Protein AF-A0A3D4AZN1-F1 (afdb_monomer_lite)

Sequence (177 aa):
ICRWIVLTVIGLLGLFISPGYGQDQLSIQGFFPDEVEQQFQWEEKFRMSPHPDSLRTFMRWITEEPHHAGGPGSKKVAEYILAKFRTWGLDANIETFEALMPMPLERSVELIAPEAYTAILKEPAILEDKDSSDEGQLPTFNAYSADGDVTGQLVYVNYGVPGDYDILDELGIDVAG

Structure (mmCIF, N/CA/C/O backbone):
data_AF-A0A3D4AZN1-F1
#
_entry.id   AF-A0A3D4AZN1-F1
#
loop_
_atom_site.group_PDB
_atom_site.id
_atom_site.type_symbol
_atom_site.label_atom_id
_atom_site.label_alt_id
_atom_site.label_comp_id
_atom_site.label_asym_id
_atom_site.label_entity_id
_atom_site.label_seq_id
_atom_site.pdbx_PDB_ins_code
_atom_site.Cartn_x
_atom_site.Cartn_y
_atom_site.Cartn_z
_atom_site.occupancy
_atom_site.B_iso_or_equiv
_atom_site.auth_seq_id
_atom_site.auth_comp_id
_atom_site.auth_asym_id
_atom_site.auth_atom_id
_atom_site.pdbx_PDB_model_num
ATOM 1 N N . ILE A 1 1 ? 85.477 -24.220 -64.622 1.00 42.09 1 ILE A N 1
ATOM 2 C CA . ILE A 1 1 ? 85.639 -23.136 -63.617 1.00 42.09 1 ILE A CA 1
ATOM 3 C C . ILE A 1 1 ? 84.255 -22.498 -63.500 1.00 42.09 1 ILE A C 1
ATOM 5 O O . ILE A 1 1 ? 83.840 -21.955 -64.506 1.00 42.09 1 ILE A O 1
ATOM 9 N N . CYS A 1 2 ? 83.389 -22.638 -62.490 1.00 39.09 2 CYS A N 1
ATOM 10 C CA . CYS A 1 2 ? 83.364 -23.086 -61.080 1.00 39.09 2 CYS A CA 1
ATOM 11 C C . CYS A 1 2 ? 82.125 -24.014 -60.889 1.00 39.09 2 CYS A C 1
ATOM 13 O O . CYS A 1 2 ? 81.158 -23.827 -61.616 1.00 39.09 2 CYS A O 1
ATOM 15 N N . ARG A 1 3 ? 82.115 -25.119 -60.109 1.00 38.81 3 ARG A N 1
ATOM 16 C CA . ARG A 1 3 ? 81.955 -25.257 -58.623 1.00 38.81 3 ARG A CA 1
ATOM 17 C C . ARG A 1 3 ? 80.782 -24.385 -58.115 1.00 38.81 3 ARG A C 1
ATOM 19 O O . ARG A 1 3 ? 80.815 -23.198 -58.395 1.00 38.81 3 ARG A O 1
ATOM 26 N N . TRP A 1 4 ? 79.701 -24.865 -57.482 1.00 40.16 4 TRP A N 1
ATOM 27 C CA . TRP A 1 4 ? 79.522 -25.568 -56.186 1.00 40.16 4 TRP A CA 1
ATOM 28 C C . TRP A 1 4 ? 78.118 -26.259 -56.162 1.00 40.16 4 TRP A C 1
ATOM 30 O O . TRP A 1 4 ? 77.189 -25.700 -56.729 1.00 40.16 4 TRP A O 1
ATOM 40 N N . ILE A 1 5 ? 77.948 -27.537 -55.762 1.00 44.06 5 ILE A N 1
ATOM 41 C CA . ILE A 1 5 ? 77.534 -28.054 -54.419 1.00 44.06 5 ILE A CA 1
ATOM 42 C C . ILE A 1 5 ? 76.227 -27.382 -53.924 1.00 44.06 5 ILE A C 1
ATOM 44 O O . ILE A 1 5 ? 76.224 -26.175 -53.741 1.00 44.06 5 ILE A O 1
ATOM 48 N N . VAL A 1 6 ? 75.079 -28.066 -53.778 1.00 40.31 6 VAL A N 1
ATOM 49 C CA . VAL A 1 6 ? 74.684 -28.906 -52.620 1.00 40.31 6 VAL A CA 1
ATOM 50 C C . VAL A 1 6 ? 73.585 -29.912 -53.024 1.00 40.31 6 VAL A C 1
ATOM 52 O O . VAL A 1 6 ? 72.571 -29.539 -53.608 1.00 40.31 6 VAL A O 1
ATOM 55 N N . LEU A 1 7 ? 73.786 -31.185 -52.655 1.00 43.00 7 LEU A N 1
ATOM 56 C CA . LEU A 1 7 ? 72.753 -32.220 -52.540 1.00 43.00 7 LEU A CA 1
ATOM 57 C C . LEU A 1 7 ? 71.879 -31.963 -51.309 1.00 43.00 7 LEU A C 1
ATOM 59 O O . LEU A 1 7 ? 72.429 -31.842 -50.216 1.00 43.00 7 LEU A O 1
ATOM 63 N N . THR A 1 8 ? 70.554 -32.076 -51.423 1.00 39.62 8 THR A N 1
ATOM 64 C CA . THR A 1 8 ? 69.744 -32.693 -50.354 1.00 39.62 8 THR A CA 1
ATOM 65 C C . THR A 1 8 ? 68.435 -33.248 -50.925 1.00 39.62 8 THR A C 1
ATOM 67 O O . THR A 1 8 ? 67.497 -32.510 -51.200 1.00 39.62 8 THR A O 1
ATOM 70 N N . VAL A 1 9 ? 68.377 -34.570 -51.105 1.00 43.28 9 VAL A N 1
ATOM 71 C CA . VAL A 1 9 ? 67.135 -35.339 -51.265 1.00 43.28 9 VAL A CA 1
ATOM 72 C C . VAL A 1 9 ? 67.135 -36.375 -50.152 1.00 43.28 9 VAL A C 1
ATOM 74 O O . VAL A 1 9 ? 67.837 -37.373 -50.260 1.00 43.28 9 VAL A O 1
ATOM 77 N N . ILE A 1 10 ? 66.363 -36.127 -49.096 1.00 48.47 10 ILE A N 1
ATOM 78 C CA . ILE A 1 10 ? 65.747 -37.164 -48.261 1.00 48.47 10 ILE A CA 1
ATOM 79 C C . ILE A 1 10 ? 64.364 -36.626 -47.904 1.00 48.47 10 ILE A C 1
ATOM 81 O O . ILE A 1 10 ? 64.231 -35.685 -47.127 1.00 48.47 10 ILE A O 1
ATOM 85 N N . GLY A 1 11 ? 63.339 -37.192 -48.537 1.00 43.09 11 GLY A N 1
ATOM 86 C CA . GLY A 1 11 ? 61.965 -37.033 -48.093 1.00 43.09 11 GLY A CA 1
ATOM 87 C C . GLY A 1 11 ? 61.701 -37.918 -46.882 1.00 43.09 11 GLY A C 1
ATOM 88 O O . GLY A 1 11 ? 62.231 -39.023 -46.806 1.00 43.09 11 GLY A O 1
ATOM 89 N N . LEU A 1 12 ? 60.848 -37.456 -45.970 1.00 40.59 12 LEU A N 1
ATOM 90 C CA . LEU A 1 12 ? 60.043 -38.345 -45.142 1.00 40.59 12 LEU A CA 1
ATOM 91 C C . LEU A 1 12 ? 58.866 -37.581 -44.522 1.00 40.59 12 LEU A C 1
ATOM 93 O O . LEU A 1 12 ? 59.048 -36.662 -43.734 1.00 40.59 12 LEU A O 1
ATOM 97 N N . LEU A 1 13 ? 57.676 -38.025 -44.932 1.00 46.09 13 LEU A N 1
ATOM 98 C CA . LEU A 1 13 ? 56.361 -37.881 -44.310 1.00 46.09 13 LEU A CA 1
ATOM 99 C C . LEU A 1 13 ? 55.851 -36.462 -44.003 1.00 46.09 13 LEU A C 1
ATOM 101 O O . LEU A 1 13 ? 56.079 -35.889 -42.942 1.00 46.09 13 LEU A O 1
ATOM 105 N N . GLY A 1 14 ? 54.996 -35.976 -44.907 1.00 45.28 14 GLY A N 1
ATOM 106 C CA . GLY A 1 14 ? 53.984 -34.987 -44.568 1.00 45.28 14 GLY A CA 1
ATOM 107 C C . GLY A 1 14 ? 53.029 -35.559 -43.523 1.00 45.28 14 GLY A C 1
ATOM 108 O O . GLY A 1 14 ? 52.178 -36.391 -43.835 1.00 45.28 14 GLY A O 1
ATOM 109 N N . LEU A 1 15 ? 53.167 -35.092 -42.285 1.00 43.50 15 LEU A N 1
ATOM 110 C CA . LEU A 1 15 ? 52.083 -35.127 -41.318 1.00 43.50 15 LEU A CA 1
ATOM 111 C C . LEU A 1 15 ? 51.095 -34.041 -41.763 1.00 43.50 15 LEU A C 1
ATOM 113 O O . LEU A 1 15 ? 51.264 -32.862 -41.452 1.00 43.50 15 LEU A O 1
ATOM 117 N N . PHE A 1 16 ? 50.089 -34.422 -42.550 1.00 48.03 16 PHE A N 1
ATOM 118 C CA . PHE A 1 16 ? 48.873 -33.625 -42.637 1.00 48.03 16 PHE A CA 1
ATOM 119 C C . PHE A 1 16 ? 48.269 -33.632 -41.234 1.00 48.03 16 PHE A C 1
ATOM 121 O O . PHE A 1 16 ? 47.564 -34.562 -40.849 1.00 48.03 16 PHE A O 1
ATOM 128 N N . ILE A 1 17 ? 48.591 -32.608 -40.447 1.00 48.44 17 ILE A N 1
ATOM 129 C CA . ILE A 1 17 ? 47.754 -32.211 -39.326 1.00 48.44 17 ILE A CA 1
ATOM 130 C C . ILE A 1 17 ? 46.469 -31.739 -39.996 1.00 48.44 17 ILE A C 1
ATOM 132 O O . ILE A 1 17 ? 46.355 -30.586 -40.408 1.00 48.44 17 ILE A O 1
ATOM 136 N N . SER A 1 18 ? 45.525 -32.659 -40.200 1.00 49.22 18 SER A N 1
ATOM 137 C CA . SER A 1 18 ? 44.137 -32.262 -40.358 1.00 49.22 18 SER A CA 1
ATOM 138 C C . SER A 1 18 ? 43.853 -31.356 -39.164 1.00 49.22 18 SER A C 1
ATOM 140 O O . SER A 1 18 ? 44.054 -31.812 -38.032 1.00 49.22 18 SER A O 1
ATOM 142 N N . PRO A 1 19 ? 43.447 -30.087 -39.348 1.00 49.88 19 PRO A N 1
ATOM 143 C CA . PRO A 1 19 ? 42.788 -29.405 -38.256 1.00 49.88 19 PRO A CA 1
ATOM 144 C C . PRO A 1 19 ? 41.618 -30.321 -37.919 1.00 49.88 19 PRO A C 1
ATOM 146 O O . PRO A 1 19 ? 40.735 -30.550 -38.748 1.00 49.88 19 PRO A O 1
ATOM 149 N N . GLY A 1 20 ? 41.688 -30.962 -36.755 1.00 44.22 20 GLY A N 1
ATOM 150 C CA . GLY A 1 20 ? 40.529 -31.595 -36.173 1.00 44.22 20 GLY A CA 1
ATOM 151 C C . GLY A 1 20 ? 39.530 -30.471 -35.988 1.00 44.22 20 GLY A C 1
ATOM 152 O O . GLY A 1 20 ? 39.569 -29.773 -34.982 1.00 44.22 20 GLY A O 1
ATOM 153 N N . TYR A 1 21 ? 38.673 -30.258 -36.983 1.00 47.12 21 TYR A N 1
ATOM 154 C CA . TYR A 1 21 ? 37.442 -29.508 -36.830 1.00 47.12 21 TYR A CA 1
ATOM 155 C C . TYR A 1 21 ? 36.506 -30.379 -35.988 1.00 47.12 21 TYR A C 1
ATOM 157 O O . TYR A 1 21 ? 35.476 -30.851 -36.447 1.00 47.12 21 TYR A O 1
ATOM 165 N N . GLY A 1 22 ? 36.888 -30.608 -34.732 1.00 45.28 22 GLY A N 1
ATOM 166 C CA . GLY A 1 22 ? 35.924 -30.686 -33.654 1.00 45.28 22 GLY A CA 1
ATOM 167 C C . GLY A 1 22 ? 35.542 -29.250 -33.333 1.00 45.28 22 GLY A C 1
ATOM 168 O O . GLY A 1 22 ? 35.973 -28.705 -32.323 1.00 45.28 22 GLY A O 1
ATOM 169 N N . GLN A 1 23 ? 34.815 -28.595 -34.242 1.00 49.00 23 GLN A N 1
ATOM 170 C CA . GLN A 1 23 ? 33.923 -27.534 -33.803 1.00 49.00 23 GLN A CA 1
ATOM 171 C C . GLN A 1 23 ? 32.858 -28.295 -33.028 1.00 49.00 23 GLN A C 1
ATOM 173 O O . GLN A 1 23 ? 31.970 -28.891 -33.632 1.00 49.00 23 GLN A O 1
ATOM 178 N N . ASP A 1 24 ? 33.036 -28.389 -31.713 1.00 54.50 24 ASP A N 1
ATOM 179 C CA . ASP A 1 24 ? 31.929 -28.698 -30.825 1.00 54.50 24 ASP A CA 1
ATOM 180 C C . ASP A 1 24 ? 30.906 -27.609 -31.143 1.00 54.50 24 ASP A C 1
ATOM 182 O O . ASP A 1 24 ? 31.128 -26.433 -30.843 1.00 54.50 24 ASP A O 1
ATOM 186 N N . GLN A 1 25 ? 29.920 -27.953 -31.973 1.00 60.66 25 GLN A N 1
ATOM 187 C CA . GLN A 1 25 ? 28.990 -26.978 -32.506 1.00 60.66 25 GLN A CA 1
ATOM 188 C C . GLN A 1 25 ? 28.215 -26.500 -31.29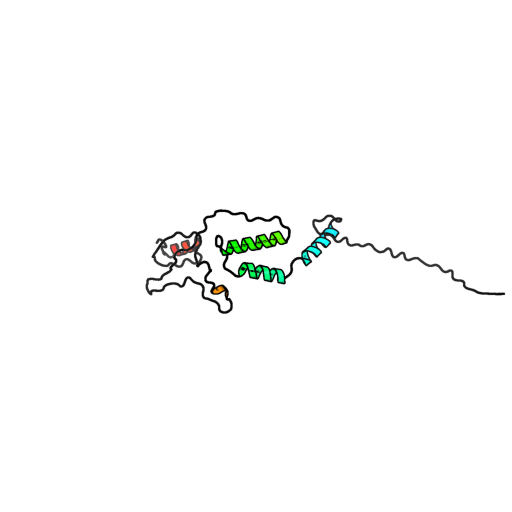6 1.00 60.66 25 GLN A C 1
ATOM 190 O O . GLN A 1 25 ? 27.416 -27.259 -30.748 1.00 60.66 25 GLN A O 1
ATOM 195 N N . LEU A 1 26 ? 28.538 -25.288 -30.830 1.00 67.00 26 LEU A N 1
ATOM 196 C CA . LEU A 1 26 ? 27.853 -24.666 -29.711 1.00 67.00 26 LEU A CA 1
ATOM 197 C C . LEU A 1 26 ? 26.361 -24.838 -29.982 1.00 67.00 26 LEU A C 1
ATOM 199 O O . LEU A 1 26 ? 25.858 -24.414 -31.020 1.00 67.00 26 LEU A O 1
ATOM 203 N N . SER A 1 27 ? 25.689 -25.573 -29.106 1.00 81.50 27 SER A N 1
ATOM 204 C CA . SER A 1 27 ? 24.287 -25.921 -29.269 1.00 81.50 27 SER A CA 1
ATOM 205 C C . SER A 1 27 ? 23.520 -25.271 -28.136 1.00 81.50 27 SER A C 1
ATOM 207 O O . SER A 1 27 ? 23.782 -25.563 -26.967 1.00 81.50 27 SER A O 1
ATOM 209 N N . ILE A 1 28 ? 22.569 -24.408 -28.474 1.00 88.56 28 ILE A N 1
ATOM 210 C CA . ILE A 1 28 ? 21.612 -23.869 -27.512 1.00 88.56 28 ILE A CA 1
ATOM 211 C C . ILE A 1 28 ? 20.352 -24.727 -27.607 1.00 88.56 28 ILE A C 1
ATOM 213 O O . ILE A 1 28 ? 19.824 -24.961 -28.695 1.00 88.56 28 ILE A O 1
ATOM 217 N N . GLN A 1 29 ? 19.872 -25.230 -26.469 1.00 88.50 29 GLN A N 1
ATOM 218 C CA . GLN A 1 29 ? 18.648 -26.024 -26.437 1.00 88.50 29 GLN A CA 1
ATOM 219 C C . GLN A 1 29 ? 17.464 -25.181 -26.935 1.00 88.50 29 GLN A C 1
ATOM 221 O O . GLN A 1 29 ? 17.208 -24.100 -26.412 1.00 88.50 29 GLN A O 1
ATOM 226 N N . GLY A 1 30 ? 16.730 -25.697 -27.923 1.00 90.25 30 GLY A N 1
ATOM 227 C CA . GLY A 1 30 ? 15.564 -25.023 -28.503 1.00 90.25 30 GLY A CA 1
ATOM 228 C C . GLY A 1 30 ? 15.842 -24.175 -29.749 1.00 90.25 30 GLY A C 1
ATOM 229 O O . GLY A 1 30 ? 14.886 -23.633 -30.290 1.00 90.25 30 GLY A O 1
ATOM 230 N N . PHE A 1 31 ? 17.091 -24.104 -30.227 1.00 90.94 31 PHE A N 1
ATOM 231 C CA . PHE A 1 31 ? 17.467 -23.402 -31.463 1.00 90.94 31 PHE A CA 1
ATOM 232 C C . PHE A 1 31 ? 17.985 -24.372 -32.523 1.00 90.94 31 PHE A C 1
ATOM 234 O O . PHE A 1 31 ? 18.632 -25.376 -32.195 1.00 90.94 31 PHE A O 1
ATOM 241 N N . PHE A 1 32 ? 17.725 -24.075 -33.798 1.00 93.19 32 PHE A N 1
ATOM 242 C CA . PHE A 1 32 ? 18.344 -24.821 -34.888 1.00 93.19 32 PHE A CA 1
ATOM 243 C C . PHE A 1 32 ? 19.838 -24.471 -34.998 1.00 93.19 32 PHE A C 1
ATOM 245 O O . PHE A 1 32 ? 20.240 -23.357 -34.654 1.00 93.19 32 PHE A O 1
ATOM 252 N N . PRO A 1 33 ? 20.699 -25.398 -35.464 1.00 90.31 33 PRO A N 1
ATOM 253 C CA . PRO A 1 33 ? 22.146 -25.175 -35.472 1.00 90.31 33 PRO A CA 1
ATOM 254 C C . PRO A 1 33 ? 22.618 -23.959 -36.290 1.00 90.31 33 PRO A C 1
ATOM 256 O O . PRO A 1 33 ? 23.695 -23.432 -36.020 1.00 90.31 33 PRO A O 1
ATOM 259 N N . ASP A 1 34 ? 21.841 -23.519 -37.280 1.00 92.00 34 ASP A N 1
ATOM 260 C CA . ASP A 1 34 ? 22.086 -22.328 -38.101 1.00 92.00 34 ASP A CA 1
ATOM 261 C C . ASP A 1 34 ? 21.637 -21.009 -37.440 1.00 92.00 34 ASP A C 1
ATOM 263 O O . ASP A 1 34 ? 22.069 -19.938 -37.866 1.00 92.00 34 ASP A O 1
ATOM 267 N N . GLU A 1 35 ? 20.850 -21.066 -36.361 1.00 92.81 35 GLU A N 1
ATOM 268 C CA . GLU A 1 35 ? 20.367 -19.898 -35.604 1.00 92.81 35 GLU A CA 1
ATOM 269 C C . GLU A 1 35 ? 21.255 -19.556 -34.397 1.00 92.81 35 GLU A C 1
ATOM 271 O O . GLU A 1 35 ? 21.228 -18.428 -33.899 1.00 92.81 35 GLU A O 1
ATOM 276 N N . VAL A 1 36 ? 22.060 -20.514 -33.924 1.00 92.94 36 VAL A N 1
ATOM 277 C CA . VAL A 1 36 ? 22.803 -20.394 -32.657 1.00 92.94 36 VAL A CA 1
ATOM 278 C C . VAL A 1 36 ? 23.750 -19.190 -32.634 1.00 92.94 36 VAL A C 1
ATOM 280 O O . VAL A 1 36 ? 23.812 -18.466 -31.642 1.00 92.94 36 VAL A O 1
ATOM 283 N N . GLU A 1 37 ? 24.465 -18.931 -33.728 1.00 91.62 37 GLU A N 1
ATOM 284 C CA . GLU A 1 37 ? 25.389 -17.794 -33.808 1.00 91.62 37 GLU A CA 1
ATOM 285 C C . GLU A 1 37 ? 24.646 -16.455 -33.682 1.00 91.62 37 GLU A C 1
ATOM 287 O O . GLU A 1 37 ? 25.057 -15.564 -32.937 1.00 91.62 37 GLU A O 1
ATOM 292 N N . GLN A 1 38 ? 23.505 -16.320 -34.364 1.00 93.31 38 GLN A N 1
ATOM 293 C CA . GLN A 1 38 ? 22.676 -15.122 -34.260 1.00 93.31 38 GLN A CA 1
ATOM 294 C C . GLN A 1 38 ? 22.112 -14.959 -32.843 1.00 93.31 38 GLN A C 1
ATOM 296 O O . GLN A 1 38 ? 22.067 -13.837 -32.331 1.00 93.31 38 GLN A O 1
ATOM 301 N N . GLN A 1 39 ? 21.720 -16.059 -32.199 1.00 94.88 39 GLN A N 1
ATOM 302 C CA . GLN A 1 39 ? 21.235 -16.044 -30.825 1.00 94.88 39 GLN A CA 1
ATOM 303 C C . GLN A 1 39 ? 22.306 -15.527 -29.854 1.00 94.88 39 GLN A C 1
ATOM 305 O O . GLN A 1 39 ? 22.027 -14.603 -29.091 1.00 94.88 39 GLN A O 1
ATOM 310 N N . PHE A 1 40 ? 23.548 -16.016 -29.929 1.00 92.69 40 PHE A N 1
ATOM 311 C CA . PHE A 1 40 ? 24.632 -15.503 -29.080 1.00 92.69 40 PHE A CA 1
ATOM 312 C C . PHE A 1 40 ? 24.907 -14.014 -29.300 1.00 92.69 40 PHE A C 1
ATOM 314 O O . PHE A 1 40 ? 25.129 -13.271 -28.342 1.00 92.69 40 PHE A O 1
ATOM 321 N N . GLN A 1 41 ? 24.851 -13.547 -30.548 1.00 93.94 41 GLN A N 1
ATOM 322 C CA . GLN A 1 41 ? 25.015 -12.124 -30.850 1.00 93.94 41 GLN A CA 1
ATOM 323 C C . GLN A 1 41 ? 23.904 -11.269 -30.229 1.00 93.94 41 GLN A C 1
ATOM 325 O O . GLN A 1 41 ? 24.170 -10.153 -29.774 1.00 93.94 41 GLN A O 1
ATOM 330 N N . TRP A 1 42 ? 22.664 -11.763 -30.206 1.00 94.94 42 TRP A N 1
ATOM 331 C CA . TRP A 1 42 ? 21.558 -11.083 -29.532 1.00 94.94 42 TRP A CA 1
ATOM 332 C C . TRP A 1 42 ? 21.694 -11.109 -28.015 1.00 94.94 42 TRP A C 1
ATOM 334 O O . TRP A 1 42 ? 21.488 -10.073 -27.385 1.00 94.94 42 TRP A O 1
ATOM 344 N N . GLU A 1 43 ? 22.083 -12.241 -27.435 1.00 93.81 43 GLU A N 1
ATOM 345 C CA . GLU A 1 43 ? 22.317 -12.361 -25.995 1.00 93.81 43 GLU A CA 1
ATOM 346 C C . GLU A 1 43 ? 23.405 -11.404 -25.515 1.00 93.81 43 GLU A C 1
ATOM 348 O O . GLU A 1 43 ? 23.219 -10.726 -24.505 1.00 93.81 43 GLU A O 1
ATOM 353 N N . GLU A 1 44 ? 24.508 -11.287 -26.256 1.00 94.44 44 GLU A N 1
ATOM 354 C CA . GLU A 1 44 ? 25.591 -10.369 -25.905 1.00 94.44 44 GLU A CA 1
ATOM 355 C C . GLU A 1 44 ? 25.135 -8.907 -25.999 1.00 94.44 44 GLU A C 1
ATOM 357 O O . GLU A 1 44 ? 25.348 -8.124 -25.071 1.00 94.44 44 GLU A O 1
ATOM 362 N N . LYS A 1 45 ? 24.411 -8.539 -27.066 1.00 94.12 45 LYS A N 1
ATOM 363 C CA . LYS A 1 45 ? 23.804 -7.201 -27.188 1.00 94.12 45 LYS A CA 1
ATOM 364 C C . LYS A 1 45 ? 22.840 -6.904 -26.041 1.00 94.12 45 LYS A C 1
ATOM 366 O O . LYS A 1 45 ? 22.878 -5.809 -25.482 1.00 94.12 45 LYS A O 1
ATOM 371 N N . PHE A 1 46 ? 21.986 -7.861 -25.686 1.00 93.94 46 PHE A N 1
ATOM 372 C CA . PHE A 1 46 ? 21.003 -7.694 -24.621 1.00 93.94 46 PHE A CA 1
ATOM 373 C C . PHE A 1 46 ? 21.673 -7.568 -23.253 1.00 93.94 46 PHE A C 1
ATOM 375 O O . PHE A 1 46 ? 21.321 -6.678 -22.483 1.00 93.94 46 PHE A O 1
ATOM 382 N N . ARG A 1 47 ? 22.689 -8.391 -22.971 1.00 94.12 47 ARG A N 1
ATOM 383 C CA . ARG A 1 47 ? 23.468 -8.354 -21.725 1.00 94.12 47 ARG A CA 1
ATOM 384 C C . ARG A 1 47 ? 24.131 -6.999 -21.488 1.00 94.12 47 ARG A C 1
ATOM 386 O O . ARG A 1 47 ? 24.226 -6.572 -20.342 1.00 94.12 47 ARG A O 1
ATOM 393 N N . MET A 1 48 ? 24.558 -6.323 -22.552 1.00 91.38 48 MET A N 1
ATOM 394 C CA . MET A 1 48 ? 25.157 -4.987 -22.473 1.00 91.38 48 MET A CA 1
ATOM 395 C C . MET A 1 48 ? 24.132 -3.854 -22.289 1.00 91.38 48 MET A C 1
ATOM 397 O O . MET A 1 48 ? 24.525 -2.728 -21.992 1.00 91.38 48 MET A O 1
ATOM 401 N N . SER A 1 49 ? 22.832 -4.113 -22.471 1.00 88.88 49 SER A N 1
ATOM 402 C CA . SER A 1 49 ? 21.793 -3.079 -22.410 1.00 88.88 49 SER A CA 1
ATOM 403 C C . SER A 1 49 ? 21.438 -2.595 -20.992 1.00 88.88 49 SER A C 1
ATOM 405 O O . SER A 1 49 ? 21.305 -1.380 -20.820 1.00 88.88 49 SER A O 1
ATOM 407 N N . PRO A 1 50 ? 21.210 -3.454 -19.976 1.00 90.44 50 PRO A N 1
ATOM 408 C CA . PRO A 1 50 ? 20.863 -2.985 -18.638 1.00 90.44 50 PRO A CA 1
ATOM 409 C C . PRO A 1 50 ? 22.089 -2.408 -17.921 1.00 90.44 50 PRO A C 1
ATOM 411 O O . PRO A 1 50 ? 23.101 -3.083 -17.748 1.00 90.44 50 PRO A O 1
ATOM 414 N N . H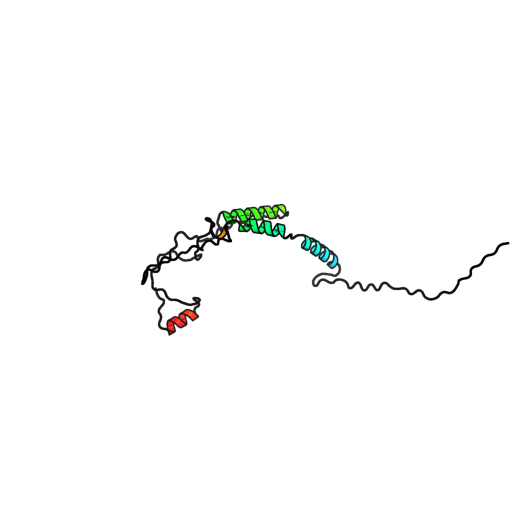IS A 1 51 ? 21.974 -1.166 -17.443 1.00 94.31 51 HIS A N 1
ATOM 415 C CA . HIS A 1 51 ? 23.028 -0.488 -16.688 1.00 94.31 51 HIS A CA 1
ATOM 416 C C . HIS A 1 51 ? 22.576 -0.210 -15.241 1.00 94.31 51 HIS A C 1
ATOM 418 O O . HIS A 1 51 ? 21.515 0.398 -15.052 1.00 94.31 51 HIS A O 1
ATOM 424 N N . PRO A 1 52 ? 23.357 -0.591 -14.207 1.00 95.62 52 PRO A N 1
ATOM 425 C CA . PRO A 1 52 ? 22.970 -0.415 -12.804 1.00 95.62 52 PRO A CA 1
ATOM 426 C C . PRO A 1 52 ? 22.615 1.027 -12.428 1.00 95.62 52 PRO A C 1
ATOM 428 O O . PRO A 1 52 ? 21.643 1.256 -11.710 1.00 95.62 52 PRO A O 1
ATOM 431 N N . ASP A 1 53 ? 23.357 2.007 -12.947 1.00 96.62 53 ASP A N 1
ATOM 432 C CA . ASP A 1 53 ? 23.080 3.421 -12.666 1.00 96.62 53 ASP A CA 1
ATOM 433 C C . ASP A 1 53 ? 21.744 3.881 -13.257 1.00 96.62 53 ASP A C 1
ATOM 435 O O . ASP A 1 53 ? 20.996 4.603 -12.602 1.00 96.62 53 ASP A O 1
ATOM 439 N N . SER A 1 54 ? 21.387 3.405 -14.455 1.00 93.50 54 SER A N 1
ATOM 440 C CA . SER A 1 54 ? 20.095 3.714 -15.072 1.00 93.50 54 SER A CA 1
ATOM 441 C C . SER A 1 54 ? 18.938 3.129 -14.267 1.00 93.50 54 SER A C 1
ATOM 443 O O . SER A 1 54 ? 17.943 3.820 -14.049 1.00 93.50 54 SER A O 1
ATOM 445 N N . LEU A 1 55 ? 19.084 1.894 -13.774 1.00 94.88 55 LEU A N 1
ATOM 446 C CA . LEU A 1 55 ? 18.101 1.267 -12.887 1.00 94.88 55 LEU A CA 1
ATOM 447 C C . LEU A 1 55 ? 17.970 2.035 -11.571 1.00 94.88 55 LEU A C 1
ATOM 449 O O . LEU A 1 55 ? 16.857 2.292 -11.124 1.00 94.88 55 LEU A O 1
ATOM 453 N N . ARG A 1 56 ? 19.090 2.461 -10.977 1.00 97.25 56 ARG A N 1
ATOM 454 C CA . ARG A 1 56 ? 19.090 3.251 -9.741 1.00 97.25 56 ARG A CA 1
ATOM 455 C C . ARG A 1 56 ? 18.360 4.578 -9.922 1.00 97.25 56 ARG A C 1
ATOM 457 O O . ARG A 1 56 ? 17.528 4.917 -9.089 1.00 97.25 56 ARG A O 1
ATOM 464 N N . THR A 1 57 ? 18.635 5.307 -11.003 1.00 96.00 57 THR A N 1
ATOM 465 C CA . THR A 1 57 ? 17.937 6.562 -11.317 1.00 96.00 57 THR A CA 1
ATOM 466 C C . THR A 1 57 ? 16.451 6.334 -11.575 1.00 96.00 57 THR A C 1
ATOM 468 O O . THR A 1 57 ? 15.629 7.104 -11.083 1.00 96.00 57 THR A O 1
ATOM 471 N N . PHE A 1 58 ? 16.098 5.288 -12.325 1.00 96.38 58 PHE A N 1
ATOM 472 C CA . PHE A 1 58 ? 14.706 4.960 -12.624 1.00 96.38 58 PHE A CA 1
ATOM 473 C C . PHE A 1 58 ? 13.925 4.620 -11.352 1.00 96.38 58 PHE A C 1
ATOM 475 O O . PHE A 1 58 ? 12.899 5.241 -11.092 1.00 96.38 58 PHE A O 1
ATOM 482 N N . MET A 1 59 ? 14.454 3.703 -10.532 1.00 97.06 59 MET A N 1
ATOM 483 C CA . MET A 1 59 ? 13.854 3.312 -9.255 1.00 97.06 59 MET A CA 1
ATOM 484 C C . MET A 1 59 ? 13.703 4.506 -8.326 1.00 97.06 59 MET A C 1
ATOM 486 O O . MET A 1 59 ? 12.612 4.738 -7.824 1.00 97.06 59 MET A O 1
ATOM 490 N N . ARG A 1 60 ? 14.767 5.304 -8.164 1.00 95.50 60 ARG A N 1
ATOM 491 C CA . ARG A 1 60 ? 14.728 6.499 -7.320 1.00 95.50 60 ARG A CA 1
ATOM 492 C C . ARG A 1 60 ? 13.581 7.422 -7.709 1.00 95.50 60 ARG A C 1
ATOM 494 O O . ARG A 1 60 ? 12.910 7.934 -6.832 1.00 95.50 60 ARG A O 1
ATOM 501 N N . TRP A 1 61 ? 13.360 7.620 -9.006 1.00 96.75 61 TRP A N 1
ATOM 502 C CA . TRP A 1 61 ? 12.313 8.513 -9.484 1.00 96.75 61 TRP A CA 1
ATOM 503 C C . TRP A 1 61 ? 10.907 7.951 -9.221 1.00 96.75 61 TRP A C 1
ATOM 505 O O . TRP A 1 61 ? 10.051 8.685 -8.737 1.00 96.75 61 TRP A O 1
ATOM 515 N N . ILE A 1 62 ? 10.658 6.665 -9.507 1.00 97.00 62 ILE A N 1
ATOM 516 C CA . ILE A 1 62 ? 9.308 6.091 -9.354 1.00 97.00 62 ILE A CA 1
ATOM 517 C C . ILE A 1 62 ? 8.908 5.860 -7.891 1.00 97.00 62 ILE A C 1
ATOM 519 O O . ILE A 1 62 ? 7.719 5.732 -7.629 1.00 97.00 62 ILE A O 1
ATOM 523 N N . THR A 1 63 ? 9.865 5.813 -6.956 1.00 95.12 63 THR A N 1
ATOM 524 C CA . THR A 1 63 ? 9.607 5.590 -5.522 1.00 95.12 63 THR A CA 1
ATOM 525 C C . THR A 1 63 ? 9.793 6.838 -4.652 1.00 95.12 63 THR A C 1
ATOM 527 O O . THR A 1 63 ? 9.785 6.708 -3.436 1.00 95.12 63 THR A O 1
ATOM 530 N N . GLU A 1 64 ? 10.038 8.022 -5.228 1.00 93.69 64 GLU A N 1
ATOM 531 C CA . GLU A 1 64 ? 10.350 9.238 -4.448 1.00 93.69 64 GLU A CA 1
ATOM 532 C C . GLU A 1 64 ? 9.131 9.820 -3.716 1.00 93.69 64 GLU A C 1
ATOM 534 O O . GLU A 1 64 ? 9.303 10.465 -2.692 1.00 93.69 64 GLU A O 1
ATOM 539 N N . GLU A 1 65 ? 7.920 9.622 -4.247 1.00 93.75 65 GLU A N 1
ATOM 540 C CA . GLU A 1 65 ? 6.666 10.138 -3.681 1.00 93.75 65 GLU A CA 1
ATOM 541 C C . GLU A 1 65 ? 5.620 9.008 -3.592 1.00 93.75 65 GLU A C 1
ATOM 543 O O . GLU A 1 65 ? 5.585 8.141 -4.474 1.00 93.75 65 GLU A O 1
ATOM 548 N N . PRO A 1 66 ? 4.699 9.025 -2.609 1.00 95.44 66 PRO A N 1
ATOM 549 C CA . PRO A 1 66 ? 3.572 8.098 -2.547 1.00 95.44 66 PRO A CA 1
ATOM 550 C C . PRO A 1 66 ? 2.723 8.099 -3.829 1.00 95.44 66 PRO A C 1
ATOM 552 O O . PRO A 1 66 ? 2.269 9.137 -4.314 1.00 95.44 66 PRO A O 1
ATOM 555 N N . HIS A 1 67 ? 2.453 6.910 -4.373 1.00 96.25 67 HIS A N 1
ATOM 556 C CA . HIS A 1 67 ? 1.795 6.758 -5.676 1.00 96.25 67 HIS A CA 1
ATOM 557 C C . HIS A 1 67 ? 0.713 5.659 -5.682 1.00 96.25 67 HIS A C 1
ATOM 559 O O . HIS A 1 67 ? 0.639 4.833 -6.597 1.00 96.25 67 HIS A O 1
ATOM 565 N N . HIS A 1 68 ? -0.145 5.648 -4.654 1.00 94.62 68 HIS A N 1
ATOM 566 C CA . HIS A 1 68 ? -1.280 4.724 -4.556 1.00 94.62 68 HIS A CA 1
ATOM 567 C C . HIS A 1 68 ? -2.215 4.822 -5.774 1.00 94.62 68 HIS A C 1
ATOM 569 O O . HIS A 1 68 ? -2.369 5.884 -6.383 1.00 94.62 68 HIS A O 1
ATOM 575 N N . ALA A 1 69 ? -2.841 3.700 -6.130 1.00 94.50 69 ALA A N 1
ATOM 576 C CA . ALA A 1 69 ? -3.701 3.600 -7.305 1.00 94.50 69 ALA A CA 1
ATOM 577 C C . ALA A 1 69 ? -4.848 4.627 -7.262 1.00 94.50 69 ALA A C 1
ATOM 579 O O . ALA A 1 69 ? -5.506 4.796 -6.240 1.00 94.50 69 ALA A O 1
ATOM 580 N N . GLY A 1 70 ? -5.066 5.327 -8.379 1.00 92.44 70 GLY A N 1
ATOM 581 C CA . GLY A 1 70 ? -6.064 6.400 -8.494 1.00 92.44 70 GLY A CA 1
ATOM 582 C C . GLY A 1 70 ? -5.600 7.775 -7.991 1.00 92.44 70 GLY A C 1
ATOM 583 O O . GLY A 1 70 ? -6.228 8.780 -8.319 1.00 92.44 70 GLY A O 1
ATOM 584 N N . GLY A 1 71 ? -4.484 7.853 -7.261 1.00 92.75 71 GLY A N 1
ATOM 585 C CA . GLY A 1 71 ? -3.932 9.112 -6.764 1.00 92.75 71 GLY A CA 1
ATOM 586 C C . GLY A 1 71 ? -3.143 9.908 -7.820 1.00 92.75 71 GLY A C 1
ATOM 587 O O . GLY A 1 71 ? -2.649 9.340 -8.803 1.00 92.75 71 GLY A O 1
ATOM 588 N N . PRO A 1 72 ? -2.924 11.223 -7.610 1.00 94.50 72 PRO A N 1
ATOM 589 C CA . PRO A 1 72 ? -2.118 12.053 -8.510 1.00 94.50 72 PRO A CA 1
ATOM 590 C C . PRO A 1 72 ? -0.685 11.539 -8.711 1.00 94.50 72 PRO A C 1
ATOM 592 O O . PRO A 1 72 ? -0.169 11.599 -9.826 1.00 94.50 72 PRO A O 1
ATOM 595 N N . GLY A 1 73 ? -0.051 11.000 -7.660 1.00 95.62 73 GLY A N 1
ATOM 596 C CA . GLY A 1 73 ? 1.292 10.412 -7.736 1.00 95.62 73 GLY A CA 1
ATOM 597 C C . GLY A 1 73 ? 1.359 9.215 -8.689 1.00 95.62 73 GLY A C 1
ATOM 598 O O . GLY A 1 73 ? 2.262 9.138 -9.519 1.00 95.62 73 GLY A O 1
ATOM 599 N N . SER A 1 74 ? 0.346 8.340 -8.668 1.00 96.31 74 SER A N 1
ATOM 600 C CA . SER A 1 74 ? 0.249 7.207 -9.601 1.00 96.31 74 SER A CA 1
ATOM 601 C C . SER A 1 74 ? 0.196 7.672 -11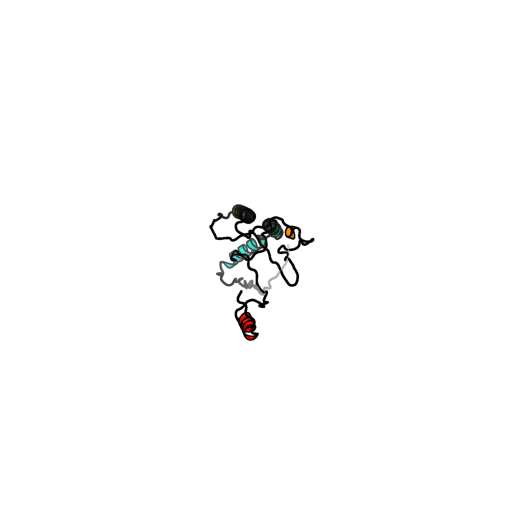.057 1.00 96.31 74 SER A C 1
ATOM 603 O O . SER A 1 74 ? 0.922 7.147 -11.904 1.00 96.31 74 SER A O 1
ATOM 605 N N . LYS A 1 75 ? -0.574 8.732 -11.343 1.00 97.19 75 LYS A N 1
ATOM 606 C CA . LYS A 1 75 ? -0.623 9.337 -12.680 1.00 97.19 75 LYS A CA 1
ATOM 607 C C . LYS A 1 75 ? 0.730 9.912 -13.109 1.00 97.19 75 LYS A C 1
ATOM 609 O O . LYS A 1 75 ? 1.162 9.628 -14.225 1.00 97.19 75 LYS A O 1
ATOM 614 N N . LYS A 1 76 ? 1.419 10.660 -12.235 1.00 97.94 76 LYS A N 1
ATOM 615 C CA . LYS A 1 76 ? 2.771 11.178 -12.528 1.00 97.94 76 LYS A CA 1
ATOM 616 C C . LYS A 1 76 ? 3.716 10.036 -12.915 1.00 97.94 76 LYS A C 1
ATOM 618 O O . LYS A 1 76 ? 4.443 10.147 -13.902 1.00 97.94 76 LYS A O 1
ATOM 623 N N . VAL A 1 77 ? 3.683 8.931 -12.164 1.00 98.25 77 VAL A N 1
ATOM 624 C CA . VAL A 1 77 ? 4.530 7.763 -12.431 1.00 98.25 77 VAL A CA 1
ATOM 625 C C . VAL A 1 77 ? 4.198 7.111 -13.772 1.00 98.25 77 VAL A C 1
ATOM 627 O O . VAL A 1 77 ? 5.108 6.842 -14.560 1.00 98.25 77 VAL A O 1
ATOM 630 N N . ALA A 1 78 ? 2.914 6.926 -14.082 1.00 98.19 78 ALA A N 1
ATOM 631 C CA . ALA A 1 78 ? 2.480 6.385 -15.368 1.00 98.19 78 ALA A CA 1
ATOM 632 C C . ALA A 1 78 ? 2.948 7.249 -16.554 1.00 98.19 78 ALA A C 1
ATOM 634 O O . ALA A 1 78 ? 3.465 6.726 -17.543 1.00 98.19 78 ALA A O 1
ATOM 635 N N . GLU A 1 79 ? 2.831 8.574 -16.445 1.00 98.31 79 GLU A N 1
ATOM 636 C CA . GLU A 1 79 ? 3.262 9.518 -17.484 1.00 98.31 79 GLU A CA 1
ATOM 637 C C . GLU A 1 79 ? 4.782 9.497 -17.700 1.00 98.31 79 GLU A C 1
ATOM 639 O O . GLU A 1 79 ? 5.251 9.551 -18.841 1.00 98.31 79 GLU A O 1
ATOM 644 N N . TYR A 1 80 ? 5.568 9.352 -16.632 1.00 98.25 80 TYR A N 1
ATOM 645 C CA . TYR A 1 80 ? 7.019 9.196 -16.741 1.00 98.25 80 TYR A CA 1
ATOM 646 C C . TYR A 1 80 ? 7.421 7.894 -17.429 1.00 98.25 80 TYR A C 1
ATOM 648 O O . TYR A 1 80 ? 8.281 7.907 -18.313 1.00 98.25 80 TYR A O 1
ATOM 656 N N . ILE A 1 81 ? 6.794 6.774 -17.061 1.00 98.06 81 ILE A N 1
ATOM 657 C CA . ILE A 1 81 ? 7.064 5.475 -17.690 1.00 98.06 81 ILE A CA 1
ATOM 658 C C . ILE A 1 81 ? 6.689 5.523 -19.174 1.00 98.06 81 ILE A C 1
ATOM 660 O O . ILE A 1 81 ? 7.486 5.111 -20.018 1.00 98.06 81 ILE A O 1
ATOM 664 N N . LEU A 1 82 ? 5.538 6.113 -19.511 1.00 98.50 82 LEU A N 1
ATOM 665 C CA . LEU A 1 82 ? 5.130 6.342 -20.897 1.00 98.50 82 LEU A CA 1
ATOM 666 C C . LEU A 1 82 ? 6.186 7.147 -21.670 1.00 98.50 82 LEU A C 1
ATOM 668 O O . LEU A 1 82 ? 6.553 6.783 -22.790 1.00 98.50 82 LEU A O 1
ATOM 672 N N . ALA A 1 83 ? 6.699 8.230 -21.079 1.00 98.25 83 ALA A N 1
ATOM 673 C CA . ALA A 1 83 ? 7.754 9.027 -21.695 1.00 98.25 83 ALA A CA 1
ATOM 674 C C . ALA A 1 83 ? 9.024 8.193 -21.932 1.00 98.25 83 ALA A C 1
ATOM 676 O O . ALA A 1 83 ? 9.598 8.261 -23.020 1.00 98.25 83 ALA A O 1
ATOM 677 N N . LYS A 1 84 ? 9.433 7.354 -20.969 1.00 96.88 84 LYS A N 1
ATOM 678 C CA . LYS A 1 84 ? 10.576 6.440 -21.132 1.00 96.88 84 LYS A CA 1
ATOM 679 C C . LYS A 1 84 ? 10.363 5.445 -22.267 1.00 96.88 84 LYS A C 1
ATOM 681 O O . LYS A 1 84 ? 11.231 5.341 -23.132 1.00 96.88 84 LYS A O 1
ATOM 686 N N . PHE A 1 85 ? 9.205 4.797 -22.331 1.00 97.62 85 PHE A N 1
ATOM 687 C CA . PHE A 1 85 ? 8.889 3.838 -23.394 1.00 97.62 85 PHE A CA 1
ATOM 688 C C . PHE A 1 85 ? 8.982 4.476 -24.781 1.00 97.62 85 PHE A C 1
ATOM 690 O O . PHE A 1 85 ? 9.628 3.925 -25.673 1.00 97.62 85 PHE A O 1
ATOM 697 N N . ARG A 1 86 ? 8.453 5.693 -24.938 1.00 98.00 86 ARG A N 1
ATOM 698 C CA . ARG A 1 86 ? 8.573 6.450 -26.192 1.00 98.00 86 ARG A CA 1
ATOM 699 C C . ARG A 1 86 ? 10.023 6.775 -26.543 1.00 98.00 86 ARG A C 1
ATOM 701 O O . ARG A 1 86 ? 10.405 6.640 -27.701 1.00 98.00 86 ARG A O 1
ATOM 708 N N . THR A 1 87 ? 10.856 7.152 -25.567 1.00 96.25 87 THR A N 1
ATOM 709 C CA . THR A 1 87 ? 12.293 7.392 -25.825 1.00 96.25 87 THR A CA 1
ATOM 710 C C . THR A 1 87 ? 13.050 6.135 -26.250 1.00 96.25 87 THR A C 1
ATOM 712 O O . THR A 1 87 ? 14.070 6.243 -26.923 1.00 96.25 87 THR A O 1
ATOM 715 N N . TRP A 1 88 ? 12.551 4.951 -25.894 1.00 94.38 88 TRP A N 1
ATOM 716 C CA . TRP A 1 88 ? 13.114 3.666 -26.315 1.00 94.38 88 TRP A CA 1
ATOM 717 C C . TRP A 1 88 ? 12.579 3.187 -27.669 1.00 94.38 88 TRP A C 1
ATOM 719 O O . TRP A 1 88 ? 12.970 2.122 -28.136 1.00 94.38 88 TRP A O 1
ATOM 729 N N . GLY A 1 89 ? 11.713 3.973 -28.316 1.00 97.62 89 GLY A N 1
ATOM 730 C CA . GLY A 1 89 ? 11.142 3.656 -29.623 1.00 97.62 89 GLY A CA 1
ATOM 731 C C . GLY A 1 89 ? 9.932 2.724 -29.570 1.00 97.62 89 GLY A C 1
ATOM 732 O O . GLY A 1 89 ? 9.558 2.177 -30.604 1.00 97.62 89 GLY A O 1
ATOM 733 N N . LEU A 1 90 ? 9.322 2.535 -28.395 1.00 98.06 90 LEU A N 1
ATOM 734 C CA . LEU A 1 90 ? 8.093 1.756 -28.260 1.00 98.06 90 LEU A CA 1
ATOM 735 C C . LEU A 1 90 ? 6.870 2.607 -28.622 1.00 98.06 90 LEU A C 1
ATOM 737 O O . LEU A 1 90 ? 6.761 3.764 -28.203 1.00 98.06 90 LEU A O 1
ATOM 741 N N . ASP A 1 91 ? 5.931 2.002 -29.348 1.00 98.12 91 ASP A N 1
ATOM 742 C CA . ASP A 1 91 ? 4.581 2.541 -29.500 1.00 98.12 91 ASP A CA 1
ATOM 743 C C . ASP A 1 91 ? 3.798 2.249 -28.215 1.00 98.12 91 ASP A C 1
ATOM 745 O O . ASP A 1 91 ? 3.478 1.101 -27.912 1.00 98.12 91 ASP A O 1
ATOM 749 N N . ALA A 1 92 ? 3.605 3.284 -27.399 1.00 98.06 92 ALA A N 1
ATOM 750 C CA . ALA A 1 92 ? 3.040 3.168 -26.063 1.00 98.06 92 ALA A CA 1
ATOM 751 C C . ALA A 1 92 ? 1.987 4.252 -25.808 1.00 98.06 92 ALA A C 1
ATOM 753 O O . ALA A 1 92 ? 2.149 5.428 -26.175 1.00 98.06 92 ALA A O 1
ATOM 754 N N . ASN A 1 93 ? 0.935 3.851 -25.098 1.00 98.00 93 ASN A N 1
ATOM 755 C CA . ASN A 1 93 ? -0.166 4.689 -24.647 1.00 98.00 93 ASN A CA 1
ATOM 756 C C . ASN A 1 93 ? -0.607 4.289 -23.228 1.00 98.00 93 ASN A C 1
ATOM 758 O O . ASN A 1 93 ? -0.279 3.208 -22.744 1.00 98.00 93 ASN A O 1
ATOM 762 N N . ILE A 1 94 ? -1.323 5.189 -22.551 1.00 98.25 94 ILE A N 1
ATOM 763 C CA . ILE A 1 94 ? -1.964 4.900 -21.263 1.00 98.25 94 ILE A CA 1
ATOM 764 C C . ILE A 1 94 ? -3.398 4.468 -21.549 1.00 98.25 94 ILE A C 1
ATOM 766 O O . ILE A 1 94 ? -4.151 5.216 -22.170 1.00 98.25 94 ILE A O 1
ATOM 770 N N . GLU A 1 95 ? -3.763 3.286 -21.067 1.00 97.62 95 GLU A N 1
ATOM 771 C CA . GLU A 1 95 ? -5.148 2.827 -21.008 1.00 97.62 95 GLU A CA 1
ATOM 772 C C . GLU A 1 95 ? -5.749 3.208 -19.656 1.00 97.62 95 GLU A C 1
ATOM 774 O O . GLU A 1 95 ? -5.109 3.047 -18.615 1.00 97.62 95 GLU A O 1
ATOM 779 N N . THR A 1 96 ? -6.968 3.745 -19.667 1.00 96.62 96 THR A N 1
ATOM 780 C CA . THR A 1 96 ? -7.655 4.206 -18.453 1.00 96.62 96 THR A CA 1
ATOM 781 C C . THR A 1 96 ? -8.909 3.384 -18.224 1.00 96.62 96 THR A C 1
ATOM 783 O O . THR A 1 96 ? -9.726 3.226 -19.128 1.00 96.62 96 THR A O 1
ATOM 786 N N . PHE A 1 97 ? -9.073 2.909 -16.993 1.00 96.12 97 PHE A N 1
ATOM 787 C CA . PHE A 1 97 ? -10.246 2.169 -16.553 1.00 96.12 97 PHE A CA 1
ATOM 788 C C . PHE A 1 97 ? -10.833 2.829 -15.314 1.00 96.12 97 PHE A C 1
ATOM 790 O O . PHE A 1 97 ? -10.106 3.370 -14.480 1.00 96.12 97 PHE A O 1
ATOM 797 N N . GLU A 1 98 ? -12.151 2.746 -15.189 1.00 96.38 98 GLU A N 1
ATOM 798 C CA . GLU A 1 98 ? -12.859 3.145 -13.982 1.00 96.38 98 GLU A CA 1
ATOM 799 C C . GLU A 1 98 ? -13.055 1.911 -13.101 1.00 96.38 98 GLU A C 1
ATOM 801 O O . GLU A 1 98 ? -13.624 0.905 -13.529 1.00 96.38 98 GLU A O 1
ATOM 806 N N . ALA A 1 99 ? -12.549 1.981 -11.873 1.00 94.19 99 ALA A N 1
ATOM 807 C CA . ALA A 1 99 ? -12.659 0.926 -10.878 1.00 94.19 99 ALA A CA 1
ATOM 808 C C . ALA A 1 99 ? -13.068 1.527 -9.532 1.00 94.19 99 ALA A C 1
ATOM 810 O O . ALA A 1 99 ? -12.720 2.666 -9.214 1.00 94.19 99 ALA A O 1
ATOM 811 N N . LEU A 1 100 ? -13.798 0.749 -8.732 1.00 94.56 100 LEU A N 1
ATOM 812 C CA . LEU A 1 100 ? -14.130 1.133 -7.366 1.00 94.56 100 LEU A CA 1
ATOM 813 C C . LEU A 1 100 ? -12.867 1.057 -6.502 1.00 94.56 100 LEU A C 1
ATOM 815 O O . LEU A 1 100 ? -12.403 -0.033 -6.185 1.00 94.56 100 LEU A O 1
ATOM 819 N N . MET A 1 101 ? -12.338 2.217 -6.116 1.00 93.25 101 MET A N 1
ATOM 820 C CA . MET A 1 101 ? -11.151 2.341 -5.270 1.00 93.25 101 MET A CA 1
ATOM 821 C C . MET A 1 101 ? -11.534 3.034 -3.955 1.00 93.25 101 MET A C 1
ATOM 823 O O . MET A 1 101 ? -11.740 4.250 -3.955 1.00 93.25 101 MET A O 1
ATOM 827 N N . PRO A 1 102 ? -11.683 2.293 -2.842 1.00 93.69 102 PRO A N 1
ATOM 828 C CA . PRO A 1 102 ? -12.035 2.885 -1.557 1.00 93.69 102 PRO A CA 1
ATOM 829 C C . PRO A 1 102 ? -10.848 3.658 -0.972 1.00 93.69 102 PRO A C 1
ATOM 831 O O . PRO A 1 102 ? -9.712 3.189 -1.026 1.00 93.69 102 PRO A O 1
ATOM 834 N N . MET A 1 103 ? -11.131 4.821 -0.384 1.00 92.81 103 MET A N 1
ATOM 835 C CA . MET A 1 103 ? -10.154 5.683 0.283 1.00 92.81 103 MET A CA 1
ATOM 836 C C . MET A 1 103 ? -10.663 6.017 1.688 1.00 92.81 103 MET A C 1
ATOM 838 O O . MET A 1 103 ? -11.850 6.326 1.826 1.00 92.81 103 MET A O 1
ATOM 842 N N . PRO A 1 104 ? -9.811 5.962 2.726 1.00 94.06 104 PRO A N 1
ATOM 843 C CA . PRO A 1 104 ? -10.248 6.243 4.085 1.00 94.06 104 PRO A CA 1
ATOM 844 C C . PRO A 1 104 ? -10.564 7.734 4.251 1.00 94.06 104 PRO A C 1
ATOM 846 O O . PRO A 1 104 ? -9.775 8.588 3.844 1.00 94.06 104 PRO A O 1
ATOM 849 N N . LEU A 1 105 ? -11.707 8.036 4.870 1.00 93.44 105 LEU A N 1
ATOM 850 C CA . LEU A 1 105 ? -12.088 9.397 5.265 1.00 93.44 105 LEU A CA 1
ATOM 851 C C . LEU A 1 105 ? -11.788 9.627 6.746 1.00 93.44 105 LEU A C 1
ATOM 853 O O . LEU A 1 105 ? -11.057 10.548 7.101 1.00 93.44 105 LEU A O 1
ATOM 857 N N . GLU A 1 106 ? -12.304 8.740 7.592 1.00 94.50 106 GLU A N 1
ATOM 858 C CA . GLU A 1 106 ? -12.118 8.754 9.038 1.00 94.50 106 GLU A CA 1
ATOM 859 C C . GLU A 1 106 ? -11.670 7.372 9.512 1.00 94.50 106 GLU A C 1
ATOM 861 O O . GLU A 1 106 ? -11.942 6.354 8.873 1.00 94.50 106 GLU A O 1
ATOM 866 N N . ARG A 1 107 ? -10.904 7.351 10.603 1.00 95.69 107 ARG A N 1
ATOM 867 C CA . ARG A 1 107 ? -10.368 6.129 11.202 1.00 95.69 107 ARG A CA 1
ATOM 868 C C . ARG A 1 107 ? -10.028 6.374 12.664 1.00 95.69 107 ARG A C 1
ATOM 870 O O . ARG A 1 107 ? -9.299 7.312 12.989 1.00 95.69 107 ARG A O 1
ATOM 877 N N . SER A 1 108 ? -10.512 5.499 13.526 1.00 96.81 108 SER A N 1
ATOM 878 C CA . SER A 1 108 ? -10.198 5.488 14.949 1.00 96.81 108 SER A CA 1
ATOM 879 C C . SER A 1 108 ? -10.290 4.058 15.464 1.00 96.81 108 SER A C 1
ATOM 881 O O . SER A 1 108 ? -11.058 3.242 14.962 1.00 96.81 108 SER A O 1
ATOM 883 N N . VAL A 1 109 ? -9.452 3.744 16.445 1.00 97.12 109 VAL A N 1
ATOM 884 C CA . VAL A 1 109 ? -9.547 2.512 17.226 1.00 97.12 109 VAL A CA 1
ATOM 885 C C . VAL A 1 109 ? -9.286 2.909 18.665 1.00 97.12 109 VAL A C 1
ATOM 887 O O . VAL A 1 109 ? -8.227 3.461 18.975 1.00 97.12 109 VAL A O 1
ATOM 890 N N . GLU A 1 110 ? -10.258 2.655 19.532 1.00 97.81 110 GLU A N 1
ATOM 891 C CA . GLU A 1 110 ? -10.215 3.081 20.925 1.00 97.81 110 GLU A CA 1
ATOM 892 C C . GLU A 1 110 ? -10.551 1.917 21.854 1.00 97.81 110 GLU A C 1
ATOM 894 O O . GLU A 1 110 ? -11.526 1.193 21.658 1.00 97.81 110 GLU A O 1
ATOM 899 N N . LEU A 1 111 ? -9.742 1.751 22.895 1.00 97.38 111 LEU A N 1
ATOM 900 C CA . LEU A 1 111 ? -10.106 0.988 24.075 1.00 97.38 111 LEU A CA 1
ATOM 901 C C . LEU A 1 111 ? -10.815 1.948 25.030 1.00 97.38 111 LEU A C 1
ATOM 903 O O . LEU A 1 111 ? -10.214 2.911 25.498 1.00 97.38 111 LEU A O 1
ATOM 907 N N . ILE A 1 112 ? -12.091 1.696 25.305 1.00 96.75 112 ILE A N 1
ATOM 908 C CA . ILE A 1 112 ? -12.905 2.555 26.181 1.00 96.75 112 ILE A CA 1
ATOM 909 C C . ILE A 1 112 ? -12.728 2.157 27.654 1.00 96.75 112 ILE A C 1
ATOM 911 O O . ILE A 1 112 ? -12.736 3.003 28.547 1.00 96.75 112 ILE A O 1
ATOM 915 N N . ALA A 1 113 ? -12.585 0.856 27.914 1.00 94.81 113 ALA A N 1
ATOM 916 C CA . ALA A 1 113 ? -12.475 0.273 29.244 1.00 94.81 113 ALA A CA 1
ATOM 917 C C . ALA A 1 113 ? -11.615 -1.007 29.202 1.00 94.81 113 ALA A C 1
ATOM 919 O O . ALA A 1 113 ? -11.572 -1.665 28.163 1.00 94.81 113 ALA A O 1
ATOM 920 N N . PRO A 1 114 ? -10.971 -1.410 30.317 1.00 93.94 114 PRO A N 1
ATOM 921 C CA . PRO A 1 114 ? -10.994 -0.769 31.640 1.00 93.94 114 PRO A CA 1
ATOM 922 C C . PRO A 1 114 ? -10.177 0.529 31.719 1.00 93.94 114 PRO A C 1
ATOM 924 O O . PRO A 1 114 ? -10.424 1.346 32.601 1.00 93.94 114 PRO A O 1
ATOM 927 N N . GLU A 1 115 ? -9.249 0.734 30.789 1.00 95.56 115 GLU A N 1
ATOM 928 C CA . GLU A 1 115 ? -8.450 1.950 30.664 1.00 95.56 115 GLU A CA 1
ATOM 929 C C . GLU A 1 115 ? -8.693 2.573 29.291 1.00 95.56 115 GLU A C 1
ATOM 931 O O . GLU A 1 115 ? -8.790 1.859 28.294 1.00 95.56 115 GLU A O 1
ATOM 936 N N . ALA A 1 116 ? -8.796 3.901 29.252 1.00 97.06 116 ALA A N 1
ATOM 937 C CA . ALA A 1 116 ? -8.971 4.624 28.003 1.00 97.06 116 ALA A CA 1
ATOM 938 C C . ALA A 1 116 ? -7.650 4.656 27.223 1.00 97.06 116 ALA A C 1
ATOM 940 O O . ALA A 1 116 ? -6.633 5.129 27.736 1.00 97.06 116 ALA A O 1
ATOM 941 N N . TYR A 1 117 ? -7.670 4.192 25.976 1.00 97.06 117 TYR A N 1
ATOM 942 C CA . TYR A 1 117 ? -6.526 4.252 25.073 1.00 97.06 117 TYR A CA 1
ATOM 943 C C . TYR A 1 117 ? -6.984 4.471 23.632 1.00 97.06 117 TYR A C 1
ATOM 945 O O . TYR A 1 117 ? -7.737 3.670 23.090 1.00 97.06 117 TYR A O 1
ATOM 953 N N . THR A 1 118 ? -6.481 5.521 22.988 1.00 97.62 118 THR A N 1
ATOM 954 C CA . THR A 1 118 ? -6.682 5.762 21.553 1.00 97.62 118 THR A CA 1
ATOM 955 C C . THR A 1 118 ? -5.454 5.272 20.793 1.00 97.62 118 THR A C 1
ATOM 957 O O . THR A 1 118 ? -4.335 5.730 21.044 1.00 97.62 118 THR A O 1
ATOM 960 N N . ALA A 1 119 ? -5.651 4.344 19.857 1.00 96.31 119 ALA A N 1
ATOM 961 C CA . ALA A 1 119 ? -4.566 3.783 19.068 1.00 96.31 119 ALA A CA 1
ATOM 962 C C . ALA A 1 119 ? -4.013 4.805 18.067 1.00 96.31 119 ALA A C 1
ATOM 964 O O . ALA A 1 119 ? -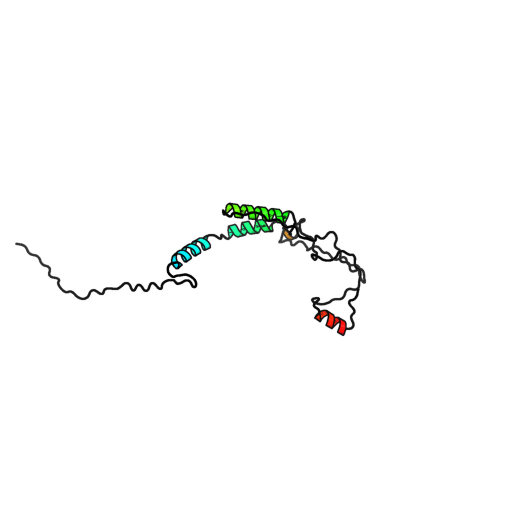4.749 5.505 17.368 1.00 96.31 119 ALA A O 1
ATOM 965 N N . ILE A 1 120 ? -2.687 4.843 17.948 1.00 95.12 120 ILE A N 1
ATOM 966 C CA . ILE A 1 120 ? -2.017 5.605 16.897 1.00 95.12 120 ILE A CA 1
ATOM 967 C C . ILE A 1 120 ? -2.045 4.759 15.627 1.00 95.12 120 ILE A C 1
ATOM 969 O O . ILE A 1 120 ? -1.337 3.765 15.513 1.00 95.12 120 ILE A O 1
ATOM 973 N N . LEU A 1 121 ? -2.851 5.173 14.653 1.00 94.81 121 LEU A N 1
ATOM 974 C CA . LEU A 1 121 ? -2.967 4.480 13.368 1.00 94.81 121 LEU A CA 1
ATOM 975 C C . LEU A 1 121 ? -1.955 4.993 12.323 1.00 94.81 121 LEU A C 1
ATOM 977 O O . LEU A 1 121 ? -2.077 4.693 11.141 1.00 94.81 121 LEU A O 1
ATOM 981 N N . LYS A 1 122 ? -0.972 5.812 12.700 1.00 92.00 122 LYS A N 1
ATOM 982 C CA . LYS A 1 122 ? 0.072 6.309 11.787 1.00 92.00 122 LYS A CA 1
ATOM 983 C C . LYS A 1 122 ? 1.394 5.620 12.106 1.00 92.00 122 LYS A C 1
ATOM 985 O O . LYS A 1 122 ? 1.759 5.513 13.274 1.00 92.00 122 LYS A O 1
ATOM 990 N N . GLU A 1 123 ? 2.100 5.177 11.072 1.00 91.88 123 GLU A N 1
ATOM 991 C CA . GLU A 1 123 ? 3.447 4.639 11.234 1.00 91.88 123 GLU A CA 1
ATOM 992 C C . GLU A 1 123 ? 4.385 5.737 11.767 1.00 91.88 123 GLU A C 1
ATOM 994 O O . GLU A 1 123 ? 4.285 6.898 11.354 1.00 91.88 123 GLU A O 1
ATOM 999 N N . PRO A 1 124 ? 5.263 5.417 12.731 1.00 92.44 124 PRO A N 1
ATOM 1000 C CA . PRO A 1 124 ? 6.211 6.387 13.251 1.00 92.44 124 PRO A CA 1
ATOM 1001 C C . PRO A 1 124 ? 7.260 6.730 12.191 1.00 92.44 124 PRO A C 1
ATOM 1003 O O . PRO A 1 124 ? 7.717 5.864 11.448 1.00 92.44 124 PRO A O 1
ATOM 1006 N N . ALA A 1 125 ? 7.691 7.991 12.176 1.00 94.56 125 ALA A N 1
ATOM 1007 C CA . ALA A 1 125 ? 8.807 8.411 11.341 1.00 94.56 125 ALA A CA 1
ATOM 1008 C C . ALA A 1 125 ? 10.107 7.707 11.772 1.00 94.56 125 ALA A C 1
ATOM 1010 O O . ALA A 1 125 ? 10.394 7.560 12.964 1.00 94.56 125 ALA A O 1
ATOM 1011 N N . ILE A 1 126 ? 10.906 7.318 10.787 1.00 95.38 126 ILE A N 1
ATOM 1012 C CA . ILE A 1 126 ? 12.202 6.660 10.916 1.00 95.38 126 ILE A CA 1
ATOM 1013 C C . ILE A 1 126 ? 13.271 7.672 10.499 1.00 95.38 126 ILE A C 1
ATOM 1015 O O . ILE A 1 126 ? 13.218 8.226 9.405 1.00 95.38 126 ILE A O 1
ATOM 1019 N N . LEU A 1 127 ? 14.252 7.930 11.364 1.00 94.69 127 LEU A N 1
ATOM 1020 C CA . LEU A 1 127 ? 15.245 8.989 11.142 1.00 94.69 127 LEU A CA 1
ATOM 1021 C C . LEU A 1 127 ? 16.103 8.745 9.889 1.00 94.69 127 LEU A C 1
ATOM 1023 O O . LEU A 1 127 ? 16.512 9.687 9.212 1.00 94.69 127 LEU A O 1
ATOM 1027 N N . GLU A 1 128 ? 16.381 7.480 9.595 1.00 95.56 128 GLU A N 1
ATOM 1028 C CA . GLU A 1 128 ? 17.189 7.030 8.464 1.00 95.56 128 GLU A CA 1
ATOM 1029 C C . GLU A 1 128 ? 16.427 7.046 7.132 1.00 95.56 128 GLU A C 1
ATOM 1031 O O . GLU A 1 128 ? 17.053 6.950 6.074 1.00 95.56 128 GLU A O 1
ATOM 1036 N N . ASP A 1 129 ? 15.100 7.182 7.172 1.00 92.12 129 ASP A N 1
ATOM 1037 C CA . ASP A 1 129 ? 14.233 7.174 6.000 1.00 92.12 129 ASP A CA 1
ATOM 1038 C C . ASP A 1 129 ? 13.386 8.446 5.950 1.00 92.12 129 ASP A C 1
ATOM 1040 O O . ASP A 1 129 ? 12.354 8.569 6.611 1.00 92.12 129 ASP A O 1
ATOM 1044 N N . LYS A 1 130 ? 13.802 9.397 5.110 1.00 90.00 130 LYS A N 1
ATOM 1045 C CA . LYS A 1 130 ? 13.078 10.660 4.922 1.00 90.00 130 LYS A CA 1
ATOM 1046 C C . LYS A 1 130 ? 11.618 10.458 4.486 1.00 90.00 130 LYS A C 1
ATOM 1048 O O . LYS A 1 130 ? 10.779 11.303 4.798 1.00 90.00 130 LYS A O 1
ATOM 1053 N N . ASP A 1 131 ? 11.321 9.360 3.790 1.00 90.94 131 ASP A N 1
ATOM 1054 C CA . ASP A 1 131 ? 10.022 9.108 3.161 1.00 90.94 131 ASP A CA 1
ATOM 1055 C C . ASP A 1 131 ? 9.012 8.514 4.152 1.00 90.94 131 ASP A C 1
ATOM 1057 O O . ASP A 1 131 ? 7.801 8.629 3.958 1.00 90.94 131 ASP A O 1
ATOM 1061 N N . SER A 1 132 ? 9.493 8.000 5.289 1.00 92.25 132 SER A N 1
ATOM 1062 C CA . SER A 1 132 ? 8.664 7.544 6.414 1.00 92.25 132 SER A CA 1
ATOM 1063 C C . SER A 1 132 ? 7.807 8.652 7.041 1.00 92.25 132 SER A C 1
ATOM 1065 O O . SER A 1 132 ? 6.812 8.366 7.705 1.00 92.25 132 SER A O 1
ATOM 1067 N N . SER A 1 133 ? 8.158 9.920 6.809 1.00 91.50 133 SER A N 1
ATOM 1068 C CA . SER A 1 133 ? 7.427 11.093 7.305 1.00 91.50 133 SER A CA 1
ATOM 1069 C C . SER A 1 133 ? 6.680 11.882 6.224 1.00 91.50 133 SER A C 1
ATOM 1071 O O . SER A 1 133 ? 6.252 13.001 6.493 1.00 91.50 133 SER A O 1
ATOM 1073 N N . ASP A 1 134 ? 6.530 11.338 5.014 1.00 91.00 134 ASP A N 1
ATOM 1074 C CA . ASP A 1 134 ? 5.873 12.043 3.908 1.00 91.00 134 ASP A CA 1
ATOM 1075 C C . ASP A 1 134 ? 4.388 12.346 4.224 1.00 91.00 134 ASP A C 1
ATOM 1077 O O . ASP A 1 134 ? 3.612 11.481 4.635 1.00 91.00 134 ASP A O 1
ATOM 1081 N N . GLU A 1 135 ? 3.979 13.603 4.037 1.00 86.94 135 GLU A N 1
ATOM 1082 C CA . GLU A 1 135 ? 2.608 14.076 4.281 1.00 86.94 135 GLU A CA 1
ATOM 1083 C C . GLU A 1 135 ? 1.598 13.554 3.241 1.00 86.94 135 GLU A C 1
ATOM 1085 O O . GLU A 1 135 ? 0.394 13.536 3.494 1.00 86.94 135 GLU A O 1
ATOM 1090 N N . GLY A 1 136 ? 2.067 13.118 2.069 1.00 88.19 136 GLY A N 1
ATOM 1091 C CA . GLY A 1 136 ? 1.263 12.537 0.992 1.00 88.19 136 GLY A CA 1
ATOM 1092 C C . GLY A 1 136 ? 0.972 11.041 1.150 1.00 88.19 136 GLY A C 1
ATOM 1093 O O . GLY A 1 136 ? 0.367 10.444 0.253 1.00 88.19 136 GLY A O 1
ATOM 1094 N N . GLN A 1 137 ? 1.412 10.414 2.247 1.00 91.12 137 GLN A N 1
ATOM 1095 C CA . GLN A 1 137 ? 1.170 8.996 2.511 1.00 91.12 137 GLN A CA 1
ATOM 1096 C C . GLN A 1 137 ? -0.326 8.683 2.570 1.00 91.12 137 GLN A C 1
ATOM 1098 O O . GLN A 1 137 ? -1.119 9.393 3.192 1.00 91.12 137 GLN A O 1
ATOM 1103 N N . LEU A 1 138 ? -0.707 7.565 1.950 1.00 92.69 138 LEU A N 1
ATOM 1104 C CA . LEU A 1 138 ? -2.053 7.034 2.098 1.00 92.69 138 LEU A CA 1
ATOM 1105 C C . LEU A 1 138 ? -2.246 6.592 3.557 1.00 92.69 138 LEU A C 1
ATOM 1107 O O . LEU A 1 138 ? -1.440 5.794 4.040 1.00 92.69 138 LEU A O 1
ATOM 1111 N N . PRO A 1 139 ? -3.283 7.068 4.267 1.00 93.81 139 PRO A N 1
ATOM 1112 C CA . PRO A 1 139 ? -3.529 6.616 5.627 1.00 93.81 139 PRO A CA 1
ATOM 1113 C C . PRO A 1 139 ? -3.749 5.102 5.676 1.00 93.81 139 PRO A C 1
ATOM 1115 O O . PRO A 1 139 ? -4.312 4.525 4.748 1.00 93.81 139 PRO A O 1
ATOM 1118 N N . THR A 1 140 ? -3.339 4.460 6.769 1.00 94.38 140 THR A N 1
ATOM 1119 C CA . THR A 1 140 ? -3.556 3.021 6.961 1.00 94.38 140 THR A CA 1
ATOM 1120 C C . THR A 1 140 ? -5.049 2.710 7.033 1.00 94.38 140 THR A C 1
ATOM 1122 O O . THR A 1 140 ? -5.814 3.416 7.699 1.00 94.38 140 THR A O 1
ATOM 1125 N N . PHE A 1 141 ? -5.460 1.662 6.325 1.00 95.50 141 PHE A N 1
ATOM 1126 C CA . PHE A 1 141 ? -6.834 1.173 6.276 1.00 95.50 141 PHE A CA 1
ATOM 1127 C C . PHE A 1 141 ? -6.879 -0.209 5.618 1.00 95.50 141 PHE A C 1
ATOM 1129 O O . PHE A 1 141 ? -5.927 -0.627 4.955 1.00 95.50 141 PHE A O 1
ATOM 1136 N N . ASN A 1 142 ? -8.016 -0.884 5.757 1.00 95.81 142 ASN A N 1
ATOM 1137 C CA . ASN A 1 142 ? -8.323 -2.100 5.019 1.00 95.81 142 ASN A CA 1
ATOM 1138 C C . ASN A 1 142 ? -9.221 -1.740 3.831 1.00 95.81 142 ASN A C 1
ATOM 1140 O O . ASN A 1 142 ? -10.338 -1.247 4.003 1.00 95.81 142 ASN A O 1
ATOM 1144 N N . ALA A 1 143 ? -8.727 -1.959 2.613 1.00 95.75 143 ALA A N 1
ATOM 1145 C CA . ALA A 1 143 ? -9.508 -1.687 1.415 1.00 95.75 143 ALA A CA 1
ATOM 1146 C C . ALA A 1 143 ? -10.779 -2.551 1.394 1.00 95.75 143 ALA A C 1
ATOM 1148 O O . ALA A 1 143 ? -10.730 -3.744 1.684 1.00 95.75 143 ALA A O 1
ATOM 1149 N N . TYR A 1 144 ? -11.898 -1.936 1.007 1.00 96.06 144 TYR A N 1
ATOM 1150 C CA . TYR A 1 144 ? -13.232 -2.546 0.912 1.00 96.06 144 TYR A CA 1
ATOM 1151 C C . TYR A 1 144 ? -13.902 -2.912 2.244 1.00 96.06 144 TYR A C 1
ATOM 1153 O O . TYR A 1 144 ? -14.961 -3.539 2.229 1.00 96.06 144 TYR A O 1
ATOM 1161 N N . SER A 1 145 ? -13.346 -2.500 3.387 1.00 95.25 145 SER A N 1
ATOM 1162 C CA . SER A 1 145 ? -14.080 -2.560 4.653 1.00 95.25 145 SER A CA 1
ATOM 1163 C C . SER A 1 145 ? -15.366 -1.733 4.587 1.00 95.25 145 SER A C 1
ATOM 1165 O O . SER A 1 145 ? -15.420 -0.693 3.927 1.00 95.25 145 SER A O 1
ATOM 1167 N N . ALA A 1 146 ? -16.406 -2.219 5.267 1.00 95.12 146 ALA A N 1
ATOM 1168 C CA . ALA A 1 146 ? -17.641 -1.470 5.445 1.00 95.12 146 ALA A CA 1
ATOM 1169 C C . ALA A 1 146 ? -17.392 -0.220 6.300 1.00 95.12 146 ALA A C 1
ATOM 1171 O O . ALA A 1 146 ? -16.520 -0.220 7.168 1.00 95.12 146 ALA A O 1
ATOM 1172 N N . ASP A 1 147 ? -18.179 0.822 6.045 1.00 95.94 147 ASP A N 1
ATOM 1173 C CA . ASP A 1 147 ? -18.226 2.012 6.889 1.00 95.94 147 ASP A CA 1
ATOM 1174 C C . ASP A 1 147 ? -19.051 1.740 8.156 1.00 95.94 147 ASP A C 1
ATOM 1176 O O . ASP A 1 147 ? -20.028 0.982 8.112 1.00 95.94 147 ASP A O 1
ATOM 1180 N N . GLY A 1 148 ? -18.672 2.356 9.275 1.00 95.50 148 GLY A N 1
ATOM 1181 C CA . GLY A 1 148 ? -19.393 2.224 10.537 1.00 95.50 148 GLY A CA 1
ATOM 1182 C C . GLY A 1 148 ? -18.576 2.562 11.783 1.00 95.50 148 GLY A C 1
ATOM 1183 O O . GLY A 1 148 ? -17.349 2.514 11.787 1.00 95.50 148 GLY A O 1
ATOM 1184 N N . ASP A 1 149 ? -19.306 2.854 12.858 1.00 96.44 149 ASP A N 1
ATOM 1185 C CA . ASP A 1 149 ? -18.800 3.001 14.224 1.00 96.44 149 ASP A CA 1
ATOM 1186 C C . ASP A 1 149 ? -19.377 1.854 15.064 1.00 96.44 149 ASP A C 1
ATOM 1188 O O . ASP A 1 149 ? -20.595 1.753 15.249 1.00 96.44 149 ASP A O 1
ATOM 1192 N N . VAL A 1 150 ? -18.510 0.935 15.493 1.00 95.50 150 VAL A N 1
ATOM 1193 C CA . VAL A 1 150 ? -18.884 -0.292 16.205 1.00 95.50 150 VAL A CA 1
ATOM 1194 C C . VAL A 1 150 ? -18.121 -0.352 17.520 1.00 95.50 150 VAL A C 1
ATOM 1196 O O . VAL A 1 150 ? -16.897 -0.257 17.552 1.00 95.50 150 VAL A O 1
ATOM 1199 N N . THR A 1 151 ? -18.853 -0.562 18.614 1.00 96.31 151 THR A N 1
ATOM 1200 C CA . THR A 1 151 ? -18.292 -0.753 19.955 1.00 96.31 151 THR A CA 1
ATOM 1201 C C . THR A 1 151 ? -18.698 -2.124 20.482 1.00 96.31 151 THR A C 1
ATOM 1203 O O . THR A 1 151 ? -19.886 -2.431 20.552 1.00 96.31 151 THR A O 1
ATOM 1206 N N . GLY A 1 152 ? -17.722 -2.930 20.901 1.00 95.38 152 GLY A N 1
ATOM 1207 C CA . GLY A 1 152 ? -17.955 -4.287 21.389 1.00 95.38 152 GLY A CA 1
ATOM 1208 C C . GLY A 1 152 ? -16.822 -4.805 22.272 1.00 95.38 152 GLY A C 1
ATOM 1209 O O . GLY A 1 152 ? -15.866 -4.089 22.577 1.00 95.38 152 GLY A O 1
ATOM 1210 N N . GLN A 1 153 ? -16.943 -6.059 22.706 1.00 94.69 153 GLN A N 1
ATOM 1211 C CA . GLN A 1 153 ? -15.868 -6.738 23.429 1.00 94.69 153 GLN A CA 1
ATOM 1212 C C . GLN A 1 153 ? -14.768 -7.180 22.457 1.00 94.69 153 GLN A C 1
ATOM 1214 O O . GLN A 1 153 ? -15.049 -7.642 21.355 1.00 94.69 153 GLN A O 1
ATOM 1219 N N . LEU A 1 154 ? -13.507 -7.059 22.878 1.00 94.06 154 LEU A N 1
ATOM 1220 C CA . LEU A 1 154 ? -12.367 -7.528 22.097 1.00 94.06 154 LEU A CA 1
ATOM 1221 C C . LEU A 1 154 ? -12.099 -9.009 22.390 1.00 94.06 154 LEU A C 1
ATOM 1223 O O . LEU A 1 154 ? -11.802 -9.369 23.530 1.00 94.06 154 LEU A O 1
ATOM 1227 N N . VAL A 1 155 ? -12.133 -9.841 21.350 1.00 95.75 155 VAL A N 1
ATOM 1228 C CA . VAL A 1 155 ? -11.744 -11.258 21.404 1.00 95.75 155 VAL A CA 1
ATOM 1229 C C . VAL A 1 155 ? -10.545 -11.477 20.483 1.00 95.75 155 VAL A C 1
ATOM 1231 O O . VAL A 1 155 ? -10.539 -11.035 19.336 1.00 95.75 155 VAL A O 1
ATOM 1234 N N . TYR A 1 156 ? -9.506 -12.146 20.983 1.00 96.50 156 TYR A N 1
ATOM 1235 C CA . TYR A 1 156 ? -8.338 -12.512 20.182 1.00 96.50 156 TYR A CA 1
ATOM 1236 C C . TYR A 1 156 ? -8.588 -13.838 19.457 1.00 96.50 156 TYR A C 1
ATOM 1238 O O . TYR A 1 156 ? -8.822 -14.853 20.108 1.00 96.50 156 TYR A O 1
ATOM 1246 N N . VAL A 1 157 ? -8.491 -13.830 18.123 1.00 97.25 157 VAL A N 1
ATOM 1247 C CA . VAL A 1 157 ? -8.798 -14.990 17.262 1.00 97.25 157 VAL A CA 1
ATOM 1248 C C . VAL A 1 157 ? -7.602 -15.387 16.388 1.00 97.25 157 VAL A C 1
ATOM 1250 O O . VAL A 1 157 ? -7.758 -15.670 15.210 1.00 97.25 157 VAL A O 1
ATOM 1253 N N . ASN A 1 158 ? -6.382 -15.374 16.932 1.00 97.38 158 ASN A N 1
ATOM 1254 C CA . ASN A 1 158 ? -5.176 -15.843 16.231 1.00 97.38 158 ASN A CA 1
ATOM 1255 C C . ASN A 1 158 ? -5.034 -15.308 14.781 1.00 97.38 158 ASN A C 1
ATOM 1257 O O . ASN A 1 158 ? -4.785 -14.112 14.620 1.00 97.38 158 ASN A O 1
ATOM 1261 N N . TYR A 1 159 ? -5.191 -16.144 13.742 1.00 97.62 159 TYR A N 1
ATOM 1262 C CA . TYR A 1 159 ? -5.121 -15.735 12.329 1.00 97.62 159 TYR A CA 1
ATOM 1263 C C . TYR A 1 159 ? -6.494 -15.438 11.703 1.00 97.62 159 TYR A C 1
ATOM 1265 O O . TYR A 1 159 ? -6.550 -14.996 10.555 1.00 97.62 159 TYR A O 1
ATOM 1273 N N . GLY A 1 160 ? -7.593 -15.682 12.420 1.00 97.00 160 GLY A N 1
ATOM 1274 C CA . GLY A 1 160 ? -8.957 -15.476 11.935 1.00 97.00 160 GLY A CA 1
ATOM 1275 C C . GLY A 1 160 ? -9.383 -16.489 10.871 1.00 97.00 160 GLY A C 1
ATOM 1276 O O . GLY A 1 160 ? -10.239 -16.184 10.040 1.00 97.00 160 GLY A O 1
ATOM 1277 N N . VAL A 1 161 ? -8.777 -17.682 10.846 1.00 98.00 161 VAL A N 1
ATOM 1278 C CA . VAL A 1 161 ? -9.218 -18.770 9.956 1.00 98.00 161 VAL A CA 1
ATOM 1279 C C . VAL A 1 161 ? -10.354 -19.566 10.607 1.00 98.00 161 VAL A C 1
ATOM 1281 O O . VAL A 1 161 ? -10.435 -19.578 11.831 1.00 98.00 161 VAL A O 1
ATOM 1284 N N . PRO A 1 162 ? -11.205 -20.288 9.846 1.00 97.94 162 PRO A N 1
ATOM 1285 C CA . PRO A 1 162 ? -12.348 -21.007 10.420 1.00 97.94 162 PRO A CA 1
ATOM 1286 C C . PRO A 1 162 ? -12.010 -21.892 11.632 1.00 97.94 162 PRO A C 1
ATOM 1288 O O . PRO A 1 162 ? -12.702 -21.827 12.639 1.00 97.94 162 PRO A O 1
ATOM 1291 N N . GLY A 1 163 ? -10.891 -22.624 11.590 1.00 98.00 163 GLY A N 1
ATOM 1292 C CA . GLY A 1 163 ? -10.466 -23.470 12.711 1.00 98.00 163 GLY A CA 1
ATOM 1293 C C . GLY A 1 163 ? -10.068 -22.712 13.986 1.00 98.00 163 GLY A C 1
ATOM 1294 O O . GLY A 1 163 ? -10.130 -23.289 15.065 1.00 98.00 163 GLY A O 1
ATOM 1295 N N . ASP A 1 164 ? -9.686 -21.431 13.896 1.00 98.19 164 ASP A N 1
ATOM 1296 C CA . ASP A 1 164 ? -9.437 -20.609 15.089 1.00 98.19 164 ASP A CA 1
ATOM 1297 C C . ASP A 1 164 ? -10.757 -20.292 15.821 1.00 98.19 164 ASP A C 1
ATOM 1299 O O . ASP A 1 164 ? -10.766 -20.196 17.046 1.00 98.19 164 ASP A O 1
ATOM 1303 N N . TYR A 1 165 ? -11.875 -20.177 15.092 1.00 98.00 165 TYR A N 1
ATOM 1304 C CA . TYR A 1 165 ? -13.204 -19.962 15.675 1.00 98.00 165 TYR A CA 1
ATOM 1305 C C . TYR A 1 165 ? -13.773 -21.238 16.297 1.00 98.00 165 TYR A C 1
ATOM 1307 O O . TYR A 1 165 ? -14.319 -21.168 17.393 1.00 98.00 165 TYR A O 1
ATOM 1315 N N . ASP A 1 166 ? -13.557 -22.402 15.672 1.00 97.75 166 ASP A N 1
ATOM 1316 C CA . ASP A 1 166 ? -13.948 -23.695 16.256 1.00 97.75 166 ASP A CA 1
ATOM 1317 C C . ASP A 1 166 ? -13.324 -23.882 17.655 1.00 97.75 166 ASP A C 1
ATOM 1319 O O . ASP A 1 166 ? -13.981 -24.334 18.591 1.00 97.75 166 ASP A O 1
ATOM 1323 N N . ILE A 1 167 ? -12.061 -23.469 17.829 1.00 97.69 167 IL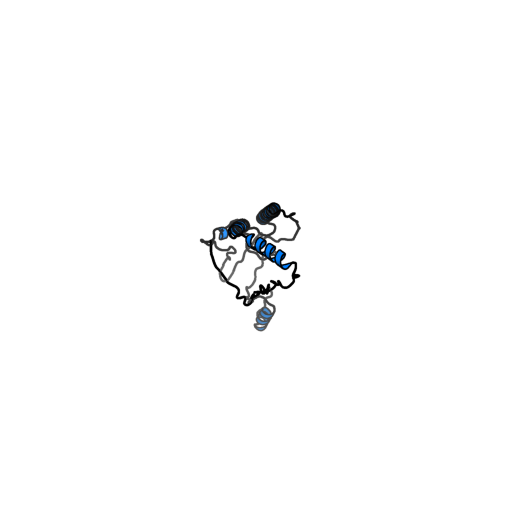E A N 1
ATOM 1324 C CA . ILE A 1 167 ? -11.370 -23.512 19.126 1.00 97.69 167 ILE A CA 1
ATOM 1325 C C . ILE A 1 167 ? -12.026 -22.566 20.144 1.00 97.69 167 ILE A C 1
ATOM 1327 O O . ILE A 1 167 ? -12.151 -22.923 21.315 1.00 97.69 167 ILE A O 1
ATOM 1331 N N . LEU A 1 168 ? -12.439 -21.362 19.738 1.00 97.62 168 LEU A N 1
ATOM 1332 C CA . LEU A 1 168 ? -13.141 -20.434 20.634 1.00 97.62 168 LEU A CA 1
ATOM 1333 C C . LEU A 1 168 ? -14.497 -20.992 21.072 1.00 97.62 168 LEU A C 1
ATOM 1335 O O . LEU A 1 168 ? -14.819 -20.927 22.261 1.00 97.62 168 LEU A O 1
ATOM 1339 N N . ASP A 1 169 ? -15.231 -21.610 20.149 1.00 97.25 169 ASP A N 1
ATOM 1340 C CA . ASP A 1 169 ? -16.504 -22.271 20.430 1.00 97.25 169 ASP A CA 1
ATOM 1341 C C . ASP A 1 169 ? -16.323 -23.439 21.417 1.00 97.25 169 ASP A C 1
ATOM 1343 O O . ASP A 1 169 ? -17.078 -23.555 22.387 1.00 97.25 169 ASP A O 1
ATOM 1347 N N . GLU A 1 170 ? -15.285 -24.271 21.248 1.00 97.62 170 GLU A N 1
ATOM 1348 C CA . GLU A 1 170 ? -14.928 -25.342 22.198 1.00 97.62 170 GLU A CA 1
ATOM 1349 C C . GLU A 1 170 ? -14.585 -24.805 23.598 1.00 97.62 170 GLU A C 1
ATOM 1351 O O . GLU A 1 170 ? -14.867 -25.457 24.610 1.00 97.62 170 GLU A O 1
ATOM 1356 N N . LEU A 1 171 ? -14.003 -23.604 23.670 1.00 97.56 171 LEU A N 1
ATOM 1357 C CA . LEU A 1 171 ? -13.716 -22.893 24.918 1.00 97.56 171 LEU A CA 1
ATOM 1358 C C . LEU A 1 171 ? -14.940 -22.155 25.491 1.00 97.56 171 LEU A C 1
ATOM 1360 O O . LEU A 1 171 ? -14.854 -21.606 26.592 1.00 97.56 171 LEU A O 1
ATOM 1364 N N . GLY A 1 172 ? -16.076 -22.162 24.787 1.00 97.12 172 GLY A N 1
ATOM 1365 C CA . GLY A 1 172 ? -17.311 -21.494 25.194 1.00 97.12 172 GLY A CA 1
ATOM 1366 C C . GLY A 1 172 ? -17.262 -19.968 25.074 1.00 97.12 172 GLY A C 1
ATOM 1367 O O . GLY A 1 172 ? -17.945 -19.282 25.837 1.00 97.12 172 GLY A O 1
ATOM 1368 N N . ILE A 1 173 ? -16.438 -19.436 24.169 1.00 97.06 173 ILE A N 1
ATOM 1369 C CA . ILE A 1 173 ? -16.297 -18.000 23.906 1.00 97.06 173 ILE A CA 1
ATOM 1370 C C . ILE A 1 173 ? -17.159 -17.633 22.692 1.00 97.06 173 ILE A C 1
ATOM 1372 O O . ILE A 1 173 ? -16.827 -18.000 21.572 1.00 97.06 173 ILE A O 1
ATOM 1376 N N . ASP A 1 174 ? -18.238 -16.878 22.916 1.00 94.75 174 ASP A N 1
ATOM 1377 C CA . ASP A 1 174 ? -19.088 -16.337 21.845 1.00 94.75 174 ASP A CA 1
ATOM 1378 C C . ASP A 1 174 ? -18.464 -15.068 21.240 1.00 94.75 174 ASP A C 1
ATOM 1380 O O . ASP A 1 174 ? -18.006 -14.181 21.965 1.00 94.75 174 ASP A O 1
ATOM 1384 N N . VAL A 1 175 ? -18.449 -14.988 19.909 1.00 95.06 175 VAL A N 1
ATOM 1385 C CA . VAL A 1 175 ? -17.896 -13.866 19.131 1.00 95.06 175 VAL A CA 1
ATOM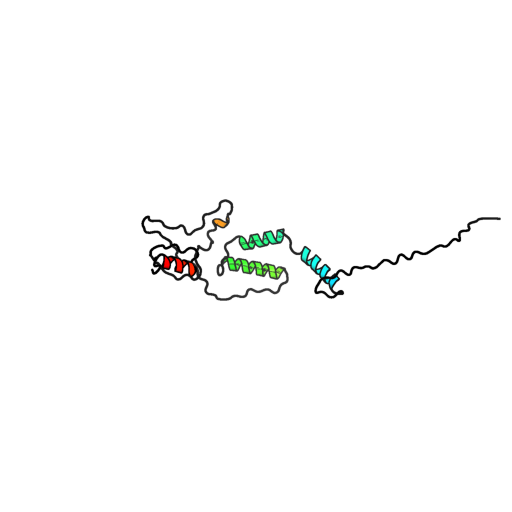 1386 C C . VAL A 1 175 ? -18.975 -12.997 18.477 1.00 95.06 175 VAL A C 1
ATOM 1388 O O . VAL A 1 175 ? -18.639 -12.056 17.757 1.00 95.06 175 VAL A O 1
ATOM 1391 N N . ALA A 1 176 ? -20.260 -13.296 18.685 1.00 93.38 176 ALA A N 1
ATOM 1392 C CA . ALA A 1 176 ? -21.351 -12.470 18.182 1.00 93.38 176 ALA A CA 1
ATOM 1393 C C . ALA A 1 176 ? -21.355 -11.079 18.849 1.00 93.38 176 ALA A C 1
ATOM 1395 O O . ALA A 1 176 ? -21.365 -10.964 20.077 1.00 93.38 176 ALA A O 1
ATOM 1396 N N . GLY A 1 177 ? -21.388 -10.019 18.033 1.00 83.06 177 GLY A N 1
ATOM 1397 C CA . GLY A 1 177 ? -21.347 -8.620 18.467 1.00 83.06 177 GLY A CA 1
ATOM 1398 C C . GLY A 1 177 ? -21.589 -7.643 17.329 1.00 83.06 177 GLY A C 1
ATOM 1399 O O . GLY A 1 177 ? -21.306 -8.012 16.167 1.00 83.06 177 GLY A O 1
#

Secondary structure (DSSP, 8-state):
----------------------------TTS-TTTHHHHHHHHHHHHTS--HHHHHHHHHHHTSS---TTSHHHHHHHHHHHHHHHHTT---------------S----EE-SSS-EE---SPPPBTTBGGGG-TTPPPP--TTPPP----------TT--HHHHHHHHHTT-----

Radius of gyration: 36.57 Å; chains: 1; bounding box: 107×52×95 Å

Foldseek 3Di:
DDDDDDDDDDDDDDPPPPPPPPPVQPDDPPDDSVCVVVVVVVVVVVVVPDDPVVVVVLVCVLPVADQPPPDPSVVVNVVVVQVVCVVVVHPDDDDDDDDDWDADDDDWDWDPPPDTDTDDQQQDDDPVDPRSPDPRDRGDDDIPDDDDDDDDDDDDQPPPDPVSVVVCVVVVHDPDD

pLDDT: mean 87.75, std 17.62, range [38.81, 98.5]